Protein AF-A0A6P0I747-F1 (afdb_monomer_lite)

Radius of gyration: 26.02 Å; chains: 1; bounding box: 70×32×75 Å

Secondary structure (DSSP, 8-state):
--------------------HHHHHHHHHHTTTS-HHHHHHHTT-EEE-TTS-EEE-HHHHHHHHHHHTT----S---S--------S-----TTS-----HHHHHHTT--TT-----------

Foldseek 3Di:
DDDDDDDDDDDPDQPLDADAAPRLVVQCVVCVVDDLQVSQSSRNQWDQDPVRDTHGDSVVSVQRVCVNVVNCPDVPVPVDDPDDPPPVDFDQPPVRDTDDDPVRCVVVVHDVPDDDDDDDDDDD

Sequence (124 aa):
MAKTTTEKLNTSEQSNTPLTGKALLKKVKELSHKSKKDTAIACGYYSTTKDKQKRVNLAKFYDAVLQAKGLNLDDNNVKDGRGRAATYRACVHRNGQLVIGANYTQEMGLKPGDRSEEHRVGKE

Structure (mmCIF, N/CA/C/O backbone):
data_AF-A0A6P0I747-F1
#
_entry.id   AF-A0A6P0I747-F1
#
loop_
_atom_site.group_PDB
_atom_site.id
_atom_site.type_symbol
_atom_site.label_atom_id
_atom_site.label_alt_id
_atom_site.label_comp_id
_atom_site.label_asym_id
_atom_site.label_entity_id
_atom_site.label_seq_id
_atom_site.pdbx_PDB_ins_code
_atom_site.Cartn_x
_atom_site.Cartn_y
_atom_site.Cartn_z
_atom_site.occupancy
_atom_site.B_iso_or_equiv
_atom_site.auth_seq_id
_atom_site.auth_comp_id
_atom_site.auth_asym_id
_atom_site.auth_atom_id
_atom_site.pdbx_PDB_model_num
ATOM 1 N N . MET A 1 1 ? -45.377 -7.830 32.692 1.00 39.22 1 MET A N 1
ATOM 2 C CA . MET A 1 1 ? -44.494 -7.941 33.873 1.00 39.22 1 MET A CA 1
ATOM 3 C C . MET A 1 1 ? -43.233 -8.704 33.469 1.00 39.22 1 MET A C 1
ATOM 5 O O . MET A 1 1 ? -43.386 -9.731 32.834 1.00 39.22 1 MET A O 1
ATOM 9 N N . ALA A 1 2 ? -42.059 -8.121 33.775 1.00 36.91 2 ALA A N 1
ATOM 10 C CA . ALA A 1 2 ? -40.685 -8.666 33.905 1.00 36.91 2 ALA A CA 1
ATOM 11 C C . ALA A 1 2 ? -40.166 -9.696 32.863 1.00 36.91 2 ALA A C 1
ATOM 13 O O . ALA A 1 2 ? -40.668 -10.804 32.784 1.00 36.91 2 ALA A O 1
ATOM 14 N N . LYS A 1 3 ? -39.239 -9.328 31.958 1.00 40.97 3 LYS A N 1
ATOM 15 C CA . LYS A 1 3 ? -37.760 -9.174 32.101 1.00 40.97 3 LYS A CA 1
ATOM 16 C C . LYS A 1 3 ? -36.997 -10.507 32.173 1.00 40.97 3 LYS A C 1
ATOM 18 O O . LYS A 1 3 ? -37.287 -11.306 33.052 1.00 40.97 3 LYS A O 1
ATOM 23 N N . THR A 1 4 ? -35.983 -10.651 31.304 1.00 28.11 4 THR A N 1
ATOM 24 C CA . THR A 1 4 ? -34.584 -11.125 31.533 1.00 28.11 4 THR A CA 1
ATOM 25 C C . THR A 1 4 ? -34.047 -11.635 30.183 1.00 28.11 4 THR A C 1
ATOM 27 O O . THR A 1 4 ? -34.510 -12.640 29.663 1.00 28.11 4 THR A O 1
ATOM 30 N N . THR A 1 5 ? -33.314 -10.819 29.424 1.00 46.00 5 THR A N 1
ATOM 31 C CA . THR A 1 5 ? -31.839 -10.737 29.432 1.00 46.00 5 THR A CA 1
ATOM 32 C C . THR A 1 5 ? -31.176 -12.091 29.179 1.00 46.00 5 THR A C 1
ATOM 34 O O . THR A 1 5 ? -31.082 -12.937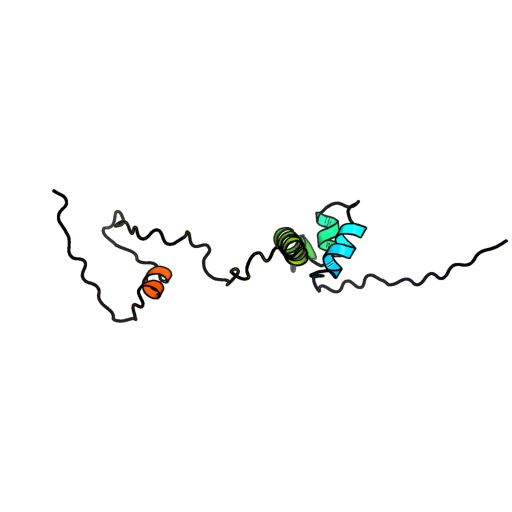 30.057 1.00 46.00 5 THR A O 1
ATOM 37 N N . THR A 1 6 ? -30.634 -12.268 27.979 1.00 43.25 6 THR A N 1
ATOM 38 C CA . THR A 1 6 ? -29.490 -13.157 27.771 1.00 43.25 6 THR A CA 1
ATOM 39 C C . THR A 1 6 ? -28.406 -12.323 27.118 1.00 43.25 6 THR A C 1
ATOM 41 O O . THR A 1 6 ? -28.351 -12.155 25.903 1.00 43.25 6 THR A O 1
ATOM 44 N N . GLU A 1 7 ? -27.573 -11.746 27.981 1.00 47.94 7 GLU A N 1
ATOM 45 C CA . GLU A 1 7 ? -26.197 -11.424 27.652 1.00 47.94 7 GLU A CA 1
ATOM 46 C C . GLU A 1 7 ? -25.503 -12.707 27.191 1.00 47.94 7 GLU A C 1
ATOM 48 O O . GLU A 1 7 ? -25.468 -13.703 27.913 1.00 47.94 7 GLU A O 1
ATOM 53 N N . LYS A 1 8 ? -24.904 -12.669 26.003 1.00 39.66 8 LYS A N 1
ATOM 54 C CA . LYS A 1 8 ? -23.662 -13.395 25.760 1.00 39.66 8 LYS A CA 1
ATOM 55 C C . LYS A 1 8 ? -22.672 -12.427 25.143 1.00 39.66 8 LYS A C 1
ATOM 57 O O . LYS A 1 8 ? -22.785 -12.032 23.984 1.00 39.66 8 LYS A O 1
ATOM 62 N N . LEU A 1 9 ? -21.733 -12.025 25.997 1.00 43.59 9 LEU A N 1
ATOM 63 C CA . LEU A 1 9 ? -20.446 -11.478 25.625 1.00 43.59 9 LEU A CA 1
ATOM 64 C C . LEU A 1 9 ? -19.833 -12.360 24.541 1.00 43.59 9 LEU A C 1
ATOM 66 O O . LEU A 1 9 ? -19.536 -13.517 24.812 1.00 43.59 9 LEU A O 1
ATOM 70 N N . ASN A 1 10 ? -19.542 -11.784 23.381 1.00 38.44 10 ASN A N 1
ATOM 71 C CA . ASN A 1 10 ? -18.432 -12.267 22.576 1.00 38.44 10 ASN A CA 1
ATOM 72 C C . ASN A 1 10 ? -17.418 -11.133 22.476 1.00 38.44 10 ASN A C 1
ATOM 74 O O . ASN A 1 10 ? -17.479 -10.265 21.603 1.00 38.44 10 ASN A O 1
ATOM 78 N N . THR A 1 11 ? -16.525 -11.146 23.465 1.00 35.38 11 THR A N 1
ATOM 79 C CA . THR A 1 11 ? -15.126 -10.736 23.398 1.00 35.38 11 THR A CA 1
ATOM 80 C C . THR A 1 11 ? -14.672 -10.595 21.951 1.00 35.38 11 THR A C 1
ATOM 82 O O . THR A 1 11 ? -14.545 -11.582 21.230 1.00 35.38 11 THR A O 1
ATOM 85 N N . SER A 1 12 ? -14.437 -9.361 21.507 1.00 43.22 12 SER A N 1
ATOM 86 C CA . SER A 1 12 ? -13.686 -9.121 20.282 1.00 43.22 12 SER A CA 1
ATOM 87 C C . SER A 1 12 ? -12.239 -9.501 20.566 1.00 43.22 12 SER A C 1
ATOM 89 O O . SER A 1 12 ? -11.410 -8.647 20.892 1.00 43.22 12 SER A O 1
ATOM 91 N N . GLU A 1 13 ? -11.967 -10.803 20.520 1.00 40.31 13 GLU A N 1
ATOM 92 C CA . GLU A 1 13 ? -10.622 -11.330 20.428 1.00 40.31 13 GLU A CA 1
ATOM 93 C C . GLU A 1 13 ? -9.942 -10.583 19.290 1.00 40.31 13 GLU A C 1
ATOM 95 O O . GLU A 1 13 ? -10.457 -10.494 18.169 1.00 40.31 13 GLU A O 1
ATOM 100 N N . GLN A 1 14 ? -8.820 -9.963 19.641 1.00 49.53 14 GLN A N 1
ATOM 101 C CA . GLN A 1 14 ? -7.927 -9.242 18.754 1.00 49.53 14 GLN A CA 1
ATOM 102 C C . GLN A 1 14 ? -7.282 -10.244 17.794 1.00 49.53 14 GLN A C 1
ATOM 104 O O . GLN A 1 14 ? -6.089 -10.524 17.850 1.00 49.53 14 GLN A O 1
ATOM 109 N N . SER A 1 15 ? -8.091 -10.824 16.918 1.00 44.38 15 SER A N 1
ATOM 110 C CA . SER A 1 15 ? -7.608 -11.534 15.758 1.00 44.38 15 SER A CA 1
ATOM 111 C C . SER A 1 15 ? -7.063 -10.461 14.825 1.00 44.38 15 SER A C 1
ATOM 113 O O . SER A 1 15 ? -7.780 -9.611 14.302 1.00 44.38 15 SER A O 1
ATOM 115 N N . ASN A 1 16 ? -5.743 -10.462 14.654 1.00 59.28 16 ASN A N 1
ATOM 116 C CA . ASN A 1 16 ? -4.998 -9.591 13.741 1.00 59.28 16 ASN A CA 1
ATOM 117 C C . ASN A 1 16 ? -5.304 -9.917 12.257 1.00 59.28 16 ASN A C 1
ATOM 119 O O . ASN A 1 16 ? -4.486 -9.701 11.366 1.00 59.28 16 ASN A O 1
ATOM 123 N N . THR A 1 17 ? -6.465 -10.523 12.004 1.00 67.62 17 THR A N 1
ATOM 124 C CA . THR A 1 17 ? -6.967 -10.936 10.706 1.00 67.62 17 THR A CA 1
ATOM 125 C C . THR A 1 17 ? -7.895 -9.838 10.194 1.00 67.62 17 THR A C 1
ATOM 127 O O . THR A 1 17 ? -8.944 -9.603 10.801 1.00 67.62 17 THR A O 1
ATOM 130 N N . PRO A 1 18 ? -7.528 -9.139 9.109 1.00 77.81 18 PRO A N 1
ATOM 131 C CA . PRO A 1 18 ? -8.361 -8.084 8.555 1.00 77.81 18 PRO A CA 1
ATOM 132 C C . PRO A 1 18 ? -9.701 -8.661 8.088 1.00 77.81 18 PRO A C 1
ATOM 134 O O . PRO A 1 18 ? -9.741 -9.644 7.347 1.00 77.81 18 PRO A O 1
ATOM 137 N N . LEU A 1 19 ? -10.802 -8.048 8.524 1.00 82.81 19 LEU A N 1
ATOM 138 C CA . LEU A 1 19 ? -12.144 -8.400 8.057 1.00 82.81 19 LEU A CA 1
ATOM 139 C C . LEU A 1 19 ? -12.300 -7.946 6.606 1.00 82.81 19 LEU A C 1
ATOM 141 O O . LEU A 1 19 ? -12.077 -6.779 6.319 1.00 82.81 19 LEU A O 1
ATOM 145 N N . THR A 1 20 ? -12.745 -8.821 5.708 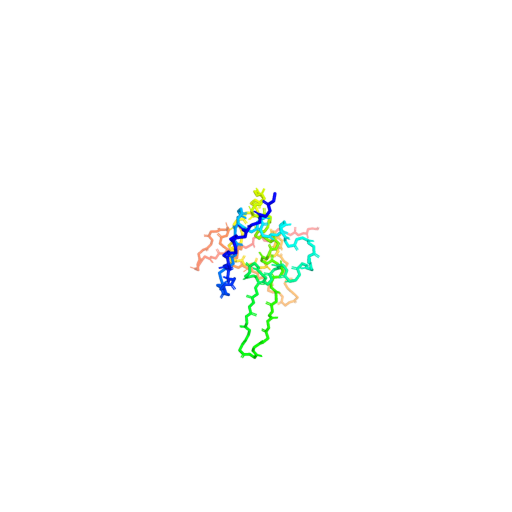1.00 82.56 20 THR A N 1
ATOM 146 C CA . THR A 1 20 ? -12.941 -8.496 4.285 1.00 82.56 20 THR A CA 1
ATOM 147 C C . THR A 1 20 ? -14.384 -8.738 3.836 1.00 82.56 20 THR A C 1
ATOM 149 O O . THR A 1 20 ? -15.194 -9.360 4.535 1.00 82.56 20 THR A O 1
ATOM 152 N N . GLY A 1 21 ? -14.747 -8.195 2.671 1.00 84.06 21 GLY A N 1
ATOM 153 C CA . GLY A 1 21 ? -16.045 -8.440 2.042 1.00 84.0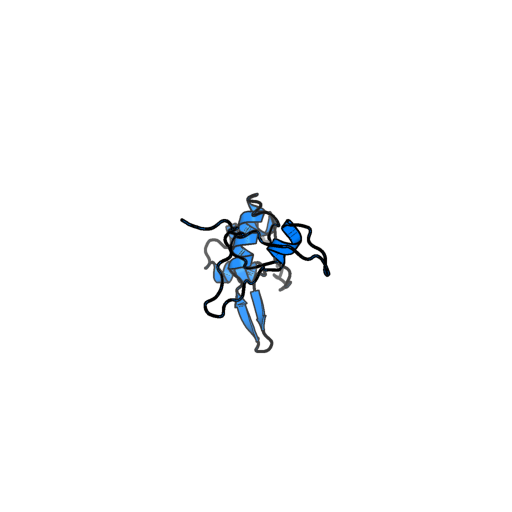6 21 GLY A CA 1
ATOM 154 C C . GLY A 1 21 ? -17.246 -7.987 2.885 1.00 84.06 21 GLY A C 1
ATOM 155 O O . GLY A 1 21 ? -17.246 -6.929 3.518 1.00 84.06 21 GLY A O 1
ATOM 156 N N . LYS A 1 22 ? -18.302 -8.810 2.909 1.00 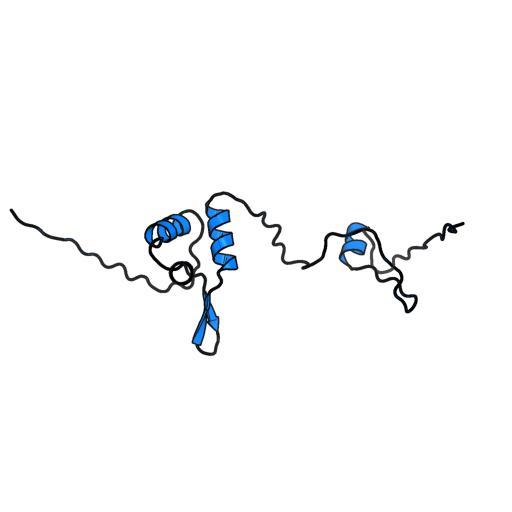81.88 22 LYS A N 1
ATOM 157 C CA . LYS A 1 22 ? -19.570 -8.491 3.596 1.00 81.88 22 LYS A CA 1
ATOM 158 C C . LYS A 1 22 ? -19.403 -8.288 5.110 1.00 81.88 22 LYS A C 1
ATOM 160 O O . LYS A 1 22 ? -20.110 -7.464 5.691 1.00 81.88 22 LYS A O 1
ATOM 165 N N . ALA A 1 23 ? -18.464 -8.999 5.742 1.00 83.94 23 ALA A N 1
ATOM 166 C CA . ALA A 1 23 ? -18.189 -8.872 7.175 1.00 83.94 23 ALA A CA 1
ATOM 167 C C . ALA A 1 23 ? -17.614 -7.489 7.524 1.00 83.94 23 ALA A C 1
ATOM 169 O O . ALA A 1 23 ? -18.022 -6.884 8.519 1.00 83.94 23 ALA A O 1
ATOM 170 N N . LEU A 1 24 ? -16.738 -6.960 6.662 1.00 86.00 24 LEU A N 1
ATOM 171 C CA . LEU A 1 24 ? -16.203 -5.606 6.785 1.00 86.00 24 LEU A CA 1
ATOM 172 C C . LEU A 1 24 ? -17.316 -4.562 6.689 1.00 86.00 24 LEU A C 1
ATOM 174 O O . LEU A 1 24 ? -17.427 -3.702 7.556 1.00 86.00 24 LEU A O 1
ATOM 178 N N . LEU A 1 25 ? -18.185 -4.659 5.679 1.00 84.56 25 LEU A N 1
ATOM 179 C CA . LEU A 1 25 ? -19.274 -3.694 5.487 1.00 84.56 25 LEU A CA 1
ATOM 180 C C . LEU A 1 25 ? -20.245 -3.656 6.667 1.00 84.56 25 LEU A C 1
ATOM 182 O O . LEU A 1 25 ? -20.670 -2.571 7.067 1.00 84.56 25 LEU A O 1
ATOM 186 N N . LYS A 1 26 ? -20.568 -4.819 7.245 1.00 87.25 26 LYS A N 1
ATOM 187 C CA . LYS A 1 26 ? -21.433 -4.908 8.426 1.00 87.25 26 LYS A CA 1
ATOM 188 C C . LYS A 1 26 ? -20.812 -4.169 9.615 1.00 87.25 26 LYS A C 1
ATOM 190 O O . LYS A 1 26 ? -21.440 -3.259 10.152 1.00 87.25 26 LYS A O 1
ATOM 195 N N . LYS A 1 27 ? -19.546 -4.462 9.930 1.00 84.12 27 LYS A N 1
ATOM 196 C CA . LYS A 1 27 ? -18.803 -3.793 11.009 1.00 84.12 27 LYS A CA 1
ATOM 197 C C . LYS A 1 27 ? -18.612 -2.297 10.776 1.00 84.12 27 LYS A C 1
ATOM 199 O O . LYS A 1 27 ? -18.752 -1.520 11.712 1.00 84.12 27 LYS A O 1
ATOM 204 N N . VAL A 1 28 ? -18.315 -1.874 9.548 1.00 85.38 28 VAL A N 1
ATOM 205 C CA . VAL A 1 28 ? -18.165 -0.449 9.203 1.00 85.38 28 VAL A CA 1
ATOM 206 C C . VAL A 1 28 ? -19.486 0.297 9.368 1.00 85.38 28 VAL A C 1
ATOM 208 O O . VAL A 1 28 ? -19.485 1.433 9.834 1.00 85.38 28 VAL A O 1
ATOM 211 N N . LYS A 1 29 ? -20.613 -0.339 9.030 1.00 85.00 29 LYS A N 1
ATOM 212 C CA . LYS A 1 29 ? -21.947 0.234 9.235 1.00 85.00 29 LYS A CA 1
ATOM 213 C C . LYS A 1 29 ? -22.312 0.309 10.719 1.00 85.00 29 LYS A C 1
ATOM 215 O O . LYS A 1 29 ? -22.876 1.309 11.141 1.00 85.00 29 LYS A O 1
ATOM 220 N N . GLU A 1 30 ? -21.950 -0.697 11.514 1.00 85.25 30 GLU A N 1
ATOM 221 C CA . GLU A 1 30 ? -22.119 -0.661 12.974 1.00 85.25 30 GLU A CA 1
ATOM 222 C C . GLU A 1 30 ? -21.250 0.424 13.622 1.00 85.25 30 GLU A C 1
ATOM 224 O O . GLU A 1 30 ? -21.705 1.112 14.529 1.00 85.25 30 GLU A O 1
ATOM 229 N N . LEU A 1 31 ? -20.021 0.618 13.139 1.00 83.31 31 LEU A N 1
ATOM 230 C CA . LEU A 1 31 ? -19.032 1.550 13.690 1.00 83.31 31 LEU A CA 1
ATOM 231 C C . LEU A 1 31 ? -19.008 2.918 12.988 1.00 83.31 31 LEU A C 1
ATOM 233 O O . LEU A 1 31 ? -18.105 3.712 13.243 1.00 83.31 31 LEU A O 1
ATOM 237 N N . SER A 1 32 ? -20.001 3.242 12.154 1.00 78.00 32 SER A N 1
ATOM 238 C CA . SER A 1 32 ? -20.039 4.498 11.385 1.00 78.00 32 SER A CA 1
ATOM 239 C C . SER A 1 32 ? -20.137 5.759 12.251 1.00 78.00 32 SER A C 1
ATOM 241 O O . SER A 1 32 ? -19.902 6.861 11.768 1.00 78.00 32 SER A O 1
ATOM 243 N N . HIS A 1 33 ? -20.496 5.597 13.525 1.00 81.56 33 HIS A N 1
ATOM 244 C CA . HIS A 1 33 ? -20.533 6.648 14.539 1.00 81.56 33 HIS A CA 1
ATOM 245 C C . HIS A 1 33 ? -19.142 6.981 15.113 1.00 81.56 33 HIS A C 1
ATOM 247 O O . HIS A 1 33 ? -18.984 8.003 15.777 1.00 81.56 33 HIS A O 1
ATOM 253 N N . LYS A 1 34 ? -18.131 6.129 14.887 1.00 83.06 34 LYS A N 1
ATOM 254 C CA . LYS A 1 34 ? -16.751 6.341 15.346 1.00 83.06 34 LYS A CA 1
ATOM 255 C C . LYS A 1 34 ? -15.885 6.950 14.250 1.00 83.06 34 LYS A C 1
ATOM 257 O O . LYS A 1 34 ? -16.214 6.949 13.066 1.00 83.06 34 LYS A O 1
ATOM 262 N N . SER A 1 35 ? -14.711 7.430 14.653 1.00 83.12 35 SER A N 1
ATOM 263 C CA . SER A 1 35 ? -13.705 7.900 13.708 1.00 83.12 35 SER A CA 1
ATOM 264 C C . SER A 1 35 ? -13.267 6.779 12.760 1.00 83.12 35 SER A C 1
ATOM 266 O O . SER A 1 35 ? -13.201 5.597 13.118 1.00 83.12 35 SER A O 1
ATOM 268 N N . LYS A 1 36 ? -12.912 7.157 11.529 1.00 81.38 36 LYS A N 1
ATOM 269 C CA . LYS A 1 36 ? -12.463 6.219 10.486 1.00 81.38 36 LYS A CA 1
ATOM 270 C C . LYS A 1 36 ? -11.229 5.424 10.933 1.00 81.38 36 LYS A C 1
ATOM 272 O O . LYS A 1 36 ? -11.087 4.258 10.581 1.00 81.38 36 LYS A O 1
ATOM 277 N N . LYS A 1 37 ? -10.362 6.040 11.751 1.00 83.06 37 LYS A N 1
ATOM 278 C CA . LYS A 1 37 ? -9.168 5.398 12.326 1.00 83.06 37 LYS A CA 1
ATOM 279 C C . LYS A 1 37 ? -9.533 4.274 13.298 1.00 83.06 37 LYS A C 1
ATOM 281 O O . LYS A 1 37 ? -9.017 3.172 13.151 1.00 83.06 37 LYS A O 1
ATOM 286 N N . ASP A 1 38 ? -10.442 4.524 14.238 1.00 84.06 38 ASP A N 1
ATOM 287 C CA . ASP A 1 38 ? -10.912 3.516 15.196 1.00 84.06 38 ASP A CA 1
ATOM 288 C C . ASP A 1 38 ? -11.629 2.359 14.510 1.00 84.06 38 ASP A C 1
ATOM 290 O O . ASP A 1 38 ? -11.405 1.197 14.845 1.00 84.06 38 ASP A O 1
ATOM 294 N N . THR A 1 39 ? -12.443 2.669 13.500 1.00 85.00 39 THR A N 1
ATOM 295 C CA . THR A 1 39 ? -13.127 1.651 12.697 1.00 85.00 39 THR A CA 1
ATOM 296 C C . THR A 1 39 ? -12.122 0.751 11.980 1.00 85.00 39 THR A C 1
ATOM 298 O O . THR A 1 39 ? -12.250 -0.470 12.035 1.00 85.00 39 THR A O 1
ATOM 301 N N . ALA A 1 40 ? -11.080 1.327 11.371 1.00 85.94 40 ALA A N 1
ATOM 302 C CA . ALA A 1 40 ? -10.019 0.565 10.718 1.00 85.94 40 ALA A CA 1
ATOM 303 C C . ALA A 1 40 ? -9.258 -0.337 11.708 1.00 85.94 40 ALA A C 1
ATOM 305 O O . ALA A 1 40 ? -9.025 -1.508 11.407 1.00 85.94 40 ALA A O 1
ATOM 306 N N . ILE A 1 41 ? -8.938 0.160 12.910 1.00 85.06 41 ILE A N 1
ATOM 307 C CA . ILE A 1 41 ? -8.307 -0.645 13.971 1.00 85.06 41 ILE A CA 1
ATOM 308 C C . ILE A 1 41 ? -9.221 -1.807 14.384 1.00 85.06 41 ILE A C 1
ATOM 310 O O . ILE A 1 41 ? -8.771 -2.949 14.442 1.00 85.06 41 ILE A O 1
ATOM 314 N N . ALA A 1 42 ? -10.510 -1.539 14.611 1.00 83.19 42 ALA A N 1
ATOM 315 C CA . ALA A 1 42 ? -11.503 -2.545 14.995 1.00 83.19 42 ALA A CA 1
ATOM 316 C C . ALA A 1 42 ? -11.787 -3.589 13.898 1.00 83.19 42 ALA A C 1
ATOM 318 O O . ALA A 1 42 ? -12.302 -4.669 14.194 1.00 83.19 42 ALA A O 1
ATOM 319 N N . CYS A 1 43 ? -11.463 -3.264 12.643 1.00 85.00 43 CYS A N 1
ATOM 320 C CA . CYS A 1 43 ? -11.563 -4.163 11.496 1.00 85.00 43 CYS A CA 1
ATOM 321 C C . CYS A 1 43 ? -10.252 -4.912 11.186 1.00 85.00 43 CYS A C 1
ATOM 323 O O . CYS A 1 43 ? -10.215 -5.661 10.214 1.00 85.00 43 CYS A O 1
ATOM 325 N N . GLY A 1 44 ? -9.190 -4.721 11.981 1.00 85.56 44 GLY A N 1
ATOM 326 C CA . GLY A 1 44 ? -7.902 -5.405 11.799 1.00 85.56 44 GLY A CA 1
ATOM 327 C C . GLY A 1 44 ? -6.942 -4.727 10.811 1.00 85.56 44 GLY A C 1
ATOM 328 O O . GLY A 1 44 ? -5.935 -5.314 10.431 1.00 85.56 44 GLY A O 1
ATOM 329 N N . TYR A 1 45 ? -7.204 -3.480 10.400 1.00 87.19 45 TYR A N 1
ATOM 330 C CA . TYR A 1 45 ? -6.353 -2.707 9.480 1.00 87.19 45 TYR A CA 1
ATOM 331 C C . TYR A 1 45 ? -5.328 -1.850 10.224 1.00 87.19 45 TYR A C 1
ATOM 333 O O . TYR A 1 45 ? -5.226 -0.632 10.037 1.00 87.19 45 TYR A O 1
ATOM 341 N N . TYR A 1 46 ? -4.547 -2.487 11.087 1.00 86.19 46 TYR A N 1
ATOM 342 C CA . TYR A 1 46 ? -3.423 -1.853 11.759 1.00 86.19 46 TYR A CA 1
ATOM 343 C C . TYR A 1 46 ? -2.208 -2.773 11.737 1.00 86.19 46 TYR A C 1
ATOM 345 O O . TYR A 1 46 ? -2.301 -3.977 11.532 1.00 86.19 46 TYR A O 1
ATOM 353 N N . SER A 1 47 ? -1.035 -2.189 11.914 1.00 81.62 47 SER A N 1
ATOM 354 C CA . SER A 1 47 ? 0.209 -2.928 12.057 1.00 81.62 47 SER A CA 1
ATOM 355 C C . SER A 1 47 ? 0.893 -2.466 13.330 1.00 81.62 47 SER A C 1
ATOM 357 O O . SER A 1 47 ? 1.026 -1.265 13.579 1.00 81.62 47 SER A O 1
ATOM 359 N N . THR A 1 48 ? 1.297 -3.428 14.151 1.00 82.00 48 THR A N 1
ATOM 360 C CA . THR A 1 48 ? 2.061 -3.169 15.369 1.00 82.00 48 THR A CA 1
ATOM 361 C C . THR A 1 48 ? 3.540 -3.235 15.019 1.00 82.00 48 THR A C 1
ATOM 363 O O . THR A 1 48 ? 4.026 -4.264 14.554 1.00 82.00 48 THR A O 1
ATOM 366 N N . THR A 1 49 ? 4.254 -2.128 15.207 1.00 80.00 49 THR A N 1
ATOM 367 C CA . THR A 1 49 ? 5.716 -2.090 15.054 1.00 80.00 49 THR A CA 1
ATOM 368 C C . THR A 1 49 ? 6.389 -2.685 16.303 1.00 80.00 49 THR A C 1
ATOM 370 O O . THR A 1 49 ? 5.757 -2.771 17.357 1.00 80.00 49 THR A O 1
ATOM 373 N N . LYS A 1 50 ? 7.672 -3.065 16.215 1.00 80.88 50 LYS A N 1
ATOM 374 C CA . LYS A 1 50 ? 8.458 -3.596 17.352 1.00 80.88 50 LYS A CA 1
ATOM 375 C C . LYS A 1 50 ? 8.434 -2.672 18.585 1.00 80.88 50 LYS A C 1
ATOM 377 O O . LYS A 1 50 ? 8.358 -3.159 19.705 1.00 80.88 50 LYS A O 1
ATOM 382 N N . ASP A 1 51 ? 8.347 -1.359 18.377 1.00 80.88 51 ASP A N 1
ATOM 383 C CA . ASP A 1 51 ? 8.196 -0.323 19.414 1.00 80.88 51 ASP A CA 1
ATOM 384 C C . ASP A 1 51 ? 6.781 -0.213 20.019 1.00 80.88 51 ASP A C 1
ATOM 386 O O . ASP A 1 51 ? 6.428 0.809 20.604 1.00 80.88 51 ASP A O 1
ATOM 390 N N . LYS A 1 52 ? 5.910 -1.215 19.830 1.00 78.56 52 LYS A N 1
ATOM 391 C CA . LYS A 1 52 ? 4.499 -1.228 20.282 1.00 78.56 52 LYS A CA 1
ATOM 392 C C . LYS A 1 52 ? 3.627 -0.086 19.733 1.00 78.56 52 LYS A C 1
ATOM 394 O O . LYS A 1 52 ? 2.480 0.077 20.151 1.00 78.56 52 LYS A O 1
ATOM 399 N N . GLN A 1 53 ? 4.114 0.675 18.754 1.00 80.06 53 GLN A N 1
ATOM 400 C CA . GLN A 1 53 ? 3.327 1.701 18.074 1.00 80.06 53 GLN A CA 1
ATOM 401 C C . GLN A 1 53 ? 2.334 1.062 17.094 1.00 80.06 53 GLN A C 1
ATOM 403 O O . GLN A 1 53 ? 2.725 0.303 16.201 1.00 80.06 53 GLN A O 1
ATOM 408 N N . LYS A 1 54 ? 1.047 1.400 17.242 1.00 80.75 54 LYS A N 1
ATOM 409 C CA . LYS A 1 54 ? -0.026 0.983 16.329 1.00 80.75 54 LYS A CA 1
ATOM 410 C C . LYS A 1 54 ? -0.099 1.948 15.148 1.00 80.75 54 LYS A C 1
ATOM 412 O O . LYS A 1 54 ? -0.533 3.090 15.299 1.00 80.75 54 LYS A O 1
ATOM 417 N N . ARG A 1 55 ? 0.3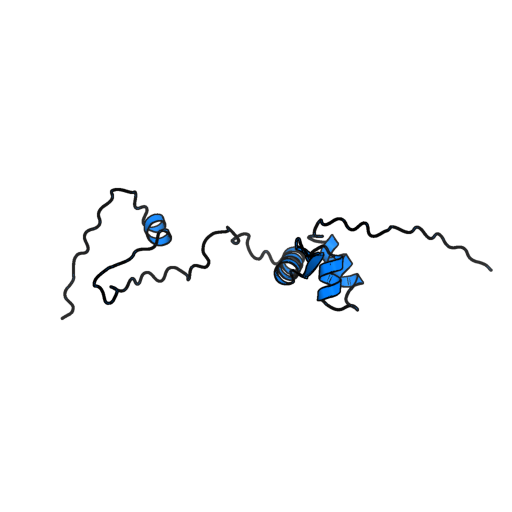01 1.491 13.962 1.00 83.12 55 ARG A N 1
ATOM 418 C CA . ARG A 1 55 ? 0.128 2.234 12.707 1.00 83.12 55 ARG A CA 1
ATOM 419 C C . ARG A 1 55 ? -1.138 1.761 12.009 1.00 83.12 55 ARG A C 1
ATOM 421 O O . ARG A 1 55 ? -1.236 0.602 11.621 1.00 83.12 55 ARG A O 1
ATOM 428 N N . VAL A 1 56 ? -2.111 2.653 11.853 1.00 86.88 56 VAL A N 1
ATOM 429 C CA . VAL A 1 56 ? -3.352 2.357 11.124 1.00 86.88 56 VAL A CA 1
ATOM 430 C C . VAL A 1 56 ? -3.079 2.404 9.629 1.00 86.88 56 VAL A C 1
ATOM 432 O O . VAL A 1 56 ? -2.549 3.397 9.130 1.00 86.88 56 VAL A O 1
ATOM 435 N N . ASN A 1 57 ? -3.475 1.363 8.902 1.00 84.50 57 ASN A N 1
ATOM 436 C CA . ASN A 1 57 ? -3.374 1.336 7.450 1.00 84.50 57 ASN A CA 1
ATOM 437 C C . ASN A 1 57 ? -4.730 1.689 6.826 1.00 84.50 57 ASN A C 1
ATOM 439 O O . ASN A 1 57 ? -5.522 0.820 6.465 1.00 84.50 57 ASN A O 1
ATOM 443 N N . LEU A 1 58 ? -4.992 2.994 6.712 1.00 83.75 58 LEU A N 1
ATOM 444 C CA . LEU A 1 58 ? -6.224 3.506 6.106 1.00 83.75 58 LEU A CA 1
ATOM 445 C C . LEU A 1 58 ? -6.336 3.146 4.620 1.00 83.75 58 LEU A C 1
ATOM 447 O O . LEU A 1 58 ? -7.441 2.904 4.151 1.00 83.75 58 LEU A O 1
ATOM 451 N N . ALA A 1 59 ? -5.215 3.076 3.895 1.00 83.25 59 ALA A N 1
ATOM 452 C CA . ALA A 1 59 ? -5.214 2.723 2.477 1.00 83.25 59 ALA A CA 1
ATOM 453 C C . ALA A 1 59 ? -5.789 1.316 2.258 1.00 83.25 59 ALA A C 1
ATOM 455 O O . ALA A 1 59 ? -6.764 1.170 1.528 1.00 83.25 59 ALA A O 1
ATOM 456 N N . LYS A 1 60 ? -5.272 0.308 2.978 1.00 82.88 60 LYS A N 1
ATOM 457 C CA . LYS A 1 60 ? -5.806 -1.064 2.916 1.00 82.88 60 LYS A CA 1
ATOM 458 C C . LYS A 1 60 ? -7.257 -1.167 3.383 1.00 82.88 60 LYS A C 1
ATOM 460 O O . LYS A 1 60 ? -8.001 -1.994 2.869 1.00 82.88 60 LYS A O 1
ATOM 465 N N . PHE A 1 61 ? -7.651 -0.355 4.364 1.00 86.56 61 PHE A N 1
ATOM 466 C CA . PHE A 1 61 ? -9.032 -0.332 4.840 1.00 86.56 61 PHE A CA 1
ATOM 467 C C . PHE A 1 61 ? -9.993 0.157 3.752 1.00 86.56 61 PHE A C 1
ATOM 469 O O . PHE A 1 61 ? -10.994 -0.503 3.489 1.00 86.56 61 PHE A O 1
ATOM 476 N N . TYR A 1 62 ? -9.696 1.286 3.102 1.00 85.19 62 TYR A N 1
ATOM 477 C CA . TYR A 1 62 ? -10.556 1.800 2.035 1.00 85.19 62 TYR A CA 1
ATOM 478 C C . TYR A 1 62 ? -10.604 0.854 0.844 1.00 85.19 62 TYR A C 1
ATOM 480 O O . TYR A 1 62 ? -11.696 0.574 0.364 1.00 85.19 62 TYR A O 1
ATOM 488 N N . ASP A 1 63 ? -9.454 0.328 0.431 1.00 83.56 63 ASP A N 1
ATOM 489 C CA . ASP A 1 63 ? -9.349 -0.648 -0.652 1.00 83.56 63 ASP A CA 1
ATOM 490 C C . ASP A 1 63 ? -10.282 -1.846 -0.413 1.00 83.56 63 ASP A C 1
ATOM 492 O O . ASP A 1 63 ? -11.170 -2.134 -1.212 1.00 83.56 63 ASP A O 1
ATOM 496 N N . ALA A 1 64 ? -10.228 -2.433 0.785 1.00 84.56 64 ALA A N 1
ATOM 497 C CA . ALA A 1 64 ? -11.107 -3.537 1.145 1.00 84.56 64 ALA A CA 1
ATOM 498 C C . ALA A 1 64 ? -12.592 -3.152 1.261 1.00 84.56 64 ALA A C 1
ATOM 500 O O . ALA A 1 64 ? -13.459 -3.978 0.975 1.00 84.56 64 ALA A O 1
ATOM 501 N N . VAL A 1 65 ? -12.921 -1.919 1.672 1.00 85.31 65 VAL A N 1
ATOM 502 C CA . VAL A 1 65 ? -14.311 -1.424 1.669 1.00 85.31 65 VAL A CA 1
ATOM 503 C C . VAL A 1 65 ? -14.825 -1.262 0.238 1.00 85.31 65 VAL A C 1
ATOM 505 O O . VAL A 1 65 ? -15.988 -1.575 -0.021 1.00 85.31 65 VAL A O 1
ATOM 508 N N . LEU A 1 66 ? -13.991 -0.774 -0.682 1.00 83.69 66 LEU A N 1
ATOM 509 C CA . LEU A 1 66 ? -14.330 -0.646 -2.099 1.00 83.69 66 LEU A CA 1
ATOM 510 C C . LEU A 1 66 ? -14.517 -2.034 -2.725 1.00 83.69 66 LEU A C 1
ATOM 512 O O . LEU A 1 66 ? -15.582 -2.301 -3.286 1.00 83.69 66 LEU A O 1
ATOM 516 N N . GLN A 1 67 ? -13.570 -2.943 -2.498 1.00 81.69 67 GLN A N 1
ATOM 517 C CA . GLN A 1 67 ? -13.640 -4.330 -2.955 1.00 81.69 67 GLN A CA 1
ATOM 518 C C . GLN A 1 67 ? -14.886 -5.043 -2.410 1.00 81.69 67 GLN A C 1
ATOM 520 O O . GLN A 1 67 ? -15.614 -5.706 -3.147 1.00 81.69 67 GLN A O 1
ATOM 525 N N . ALA A 1 68 ? -15.219 -4.832 -1.133 1.00 84.94 68 ALA A N 1
ATOM 526 C CA . ALA A 1 68 ? -16.428 -5.385 -0.529 1.00 84.94 68 ALA A CA 1
ATOM 527 C C . ALA A 1 68 ? -17.732 -4.843 -1.136 1.00 84.94 68 ALA A C 1
ATOM 529 O O . ALA A 1 68 ? -18.748 -5.541 -1.112 1.00 84.94 68 ALA A O 1
ATOM 530 N N . LYS A 1 69 ? -17.724 -3.614 -1.668 1.00 80.75 69 LYS A N 1
ATOM 531 C CA . LYS A 1 69 ? -18.860 -3.024 -2.397 1.00 80.75 69 LYS A CA 1
ATOM 532 C C . LYS A 1 69 ? -18.977 -3.533 -3.838 1.00 80.75 69 LYS A C 1
ATOM 534 O O . LYS A 1 69 ? -19.911 -3.134 -4.525 1.00 80.75 69 LYS A O 1
ATOM 539 N N . GLY A 1 70 ? -18.068 -4.398 -4.288 1.00 71.62 70 GLY A N 1
ATOM 540 C CA . GLY A 1 70 ? -18.032 -4.885 -5.666 1.00 71.62 70 GLY A CA 1
ATOM 541 C C . GLY A 1 70 ? -17.340 -3.926 -6.632 1.00 71.62 70 GLY A C 1
ATOM 542 O O . GLY A 1 70 ? -17.373 -4.155 -7.836 1.00 71.62 70 GLY A O 1
ATOM 543 N N . LEU A 1 71 ? -16.687 -2.875 -6.122 1.00 65.38 71 LEU A N 1
ATOM 544 C CA . LEU A 1 71 ? -15.691 -2.143 -6.892 1.00 65.38 71 LEU A CA 1
ATOM 545 C C . LEU A 1 71 ? -14.423 -2.990 -6.829 1.00 65.38 71 LEU A C 1
ATOM 547 O O . LEU A 1 71 ? -13.609 -2.814 -5.924 1.00 65.38 71 LEU A O 1
ATOM 551 N N . ASN A 1 72 ? -14.299 -3.958 -7.740 1.00 55.34 72 ASN A N 1
ATOM 552 C CA . ASN A 1 72 ? -13.003 -4.558 -8.032 1.00 55.34 72 ASN A CA 1
ATOM 553 C C . ASN A 1 72 ? -12.115 -3.419 -8.538 1.00 55.34 72 ASN A C 1
ATOM 555 O O . ASN A 1 72 ? -12.130 -3.077 -9.715 1.00 55.34 72 ASN A O 1
ATOM 559 N N . LEU A 1 73 ? -11.401 -2.769 -7.620 1.00 56.84 73 LEU A N 1
ATOM 560 C CA . LEU A 1 73 ? -10.116 -2.181 -7.945 1.00 56.84 73 LEU A CA 1
ATOM 561 C C . LEU A 1 73 ? -9.299 -3.391 -8.348 1.00 56.84 73 LEU A C 1
ATOM 563 O O . LEU A 1 73 ? -8.934 -4.180 -7.481 1.00 56.84 73 LEU A O 1
ATOM 567 N N . ASP A 1 74 ? -9.215 -3.622 -9.653 1.00 47.88 74 ASP A N 1
ATOM 568 C CA . ASP A 1 74 ? -8.599 -4.803 -10.224 1.00 47.88 74 ASP A CA 1
ATOM 569 C C . ASP A 1 74 ? -7.342 -5.183 -9.439 1.00 47.88 74 ASP A C 1
ATOM 571 O O . ASP A 1 74 ? -6.536 -4.318 -9.073 1.00 47.88 74 ASP A O 1
ATOM 575 N N . ASP A 1 75 ? -7.135 -6.486 -9.252 1.00 50.16 75 ASP A N 1
ATOM 576 C CA . ASP A 1 75 ? -5.901 -7.111 -8.764 1.00 50.16 75 ASP A CA 1
ATOM 577 C C . ASP A 1 75 ? -4.671 -6.809 -9.662 1.00 50.16 75 ASP A C 1
ATOM 579 O O . ASP A 1 75 ? -3.671 -7.516 -9.650 1.00 50.16 75 ASP A O 1
ATOM 583 N N . ASN A 1 76 ? -4.686 -5.695 -10.395 1.00 48.59 76 ASN A N 1
ATOM 584 C CA . ASN A 1 76 ? -3.531 -5.009 -10.956 1.00 48.59 76 ASN A CA 1
ATOM 585 C C . ASN A 1 76 ? -2.624 -4.398 -9.872 1.00 48.59 76 ASN A C 1
ATOM 587 O O . ASN A 1 76 ? -1.628 -3.760 -10.192 1.00 48.59 76 ASN A O 1
ATOM 591 N N . ASN A 1 77 ? -2.887 -4.668 -8.587 1.00 45.56 77 ASN A N 1
ATOM 592 C CA . ASN A 1 77 ? -1.852 -4.685 -7.552 1.00 45.56 77 ASN A CA 1
ATOM 593 C C . ASN A 1 77 ? -1.017 -5.980 -7.625 1.00 45.56 77 ASN A C 1
ATOM 595 O O . ASN A 1 77 ? -0.579 -6.525 -6.604 1.00 45.56 77 ASN A O 1
ATOM 599 N N . VAL A 1 78 ? -0.744 -6.453 -8.850 1.00 49.34 78 VAL A N 1
ATOM 600 C CA . VAL A 1 78 ? 0.562 -7.025 -9.151 1.00 49.34 78 VAL A CA 1
ATOM 601 C C . VAL A 1 78 ? 1.550 -6.039 -8.556 1.00 49.34 78 VAL A C 1
ATOM 603 O O . VAL A 1 78 ? 1.608 -4.867 -8.917 1.00 49.34 78 VAL A O 1
ATOM 606 N N . LYS A 1 79 ? 2.244 -6.515 -7.531 1.00 50.12 79 LYS A N 1
ATOM 607 C CA . LYS A 1 79 ? 3.378 -5.856 -6.913 1.00 50.12 79 LYS A CA 1
ATOM 608 C C . LYS A 1 79 ? 4.463 -5.712 -7.974 1.00 50.12 79 LYS A C 1
ATOM 610 O O . LYS A 1 79 ? 5.433 -6.456 -7.943 1.00 50.12 79 LYS A O 1
ATOM 615 N N . ASP A 1 80 ? 4.302 -4.796 -8.911 1.00 50.03 80 ASP A N 1
ATOM 616 C CA . ASP A 1 80 ? 5.362 -4.452 -9.828 1.00 50.03 80 ASP A CA 1
ATOM 617 C C . ASP A 1 80 ? 5.202 -3.010 -10.293 1.00 50.03 80 ASP A C 1
ATOM 619 O O . ASP A 1 80 ? 4.141 -2.581 -10.728 1.00 50.03 80 ASP A O 1
ATOM 623 N N . GLY A 1 81 ? 6.266 -2.239 -10.111 1.00 49.84 81 GLY A N 1
ATOM 624 C CA . GLY A 1 81 ? 6.387 -0.894 -10.648 1.00 49.84 81 GLY A CA 1
ATOM 625 C C . GLY A 1 81 ? 5.398 0.148 -10.118 1.00 49.84 81 GLY A C 1
ATOM 626 O O . GLY A 1 81 ? 4.345 0.398 -10.692 1.00 49.84 81 GLY A O 1
ATOM 627 N N . ARG A 1 82 ? 5.870 0.996 -9.196 1.00 53.03 82 ARG A N 1
ATOM 628 C CA . ARG A 1 82 ? 5.509 2.433 -9.200 1.00 53.03 82 ARG A CA 1
ATOM 629 C C . ARG A 1 82 ? 6.067 3.107 -10.470 1.00 53.03 82 ARG A C 1
ATOM 631 O O . ARG A 1 82 ? 6.821 4.076 -10.389 1.00 53.03 82 ARG A O 1
ATOM 638 N N . GLY A 1 83 ? 5.789 2.530 -11.632 1.00 54.22 83 GLY A N 1
ATOM 639 C CA . GLY A 1 83 ? 6.208 2.988 -12.939 1.00 54.22 83 GLY A CA 1
ATOM 640 C C . GLY A 1 83 ? 5.121 3.877 -13.507 1.00 54.22 83 GLY A C 1
ATOM 641 O O . GLY A 1 83 ? 3.939 3.548 -13.468 1.00 54.22 83 GLY A O 1
ATOM 642 N N . ARG A 1 84 ? 5.524 5.035 -14.028 1.00 56.91 84 ARG A N 1
ATOM 643 C CA . ARG A 1 84 ? 4.669 5.782 -14.950 1.00 56.91 84 ARG A CA 1
ATOM 644 C C . ARG A 1 84 ? 4.337 4.851 -16.117 1.00 56.91 84 ARG A C 1
ATOM 646 O O . ARG A 1 84 ? 5.202 4.072 -16.513 1.00 56.91 84 ARG A O 1
ATOM 653 N N . ALA A 1 85 ? 3.118 4.952 -16.650 1.00 58.91 85 ALA A N 1
ATOM 654 C CA . ALA A 1 85 ? 2.761 4.288 -17.899 1.00 58.91 85 ALA A CA 1
ATOM 655 C C . ALA A 1 85 ? 3.880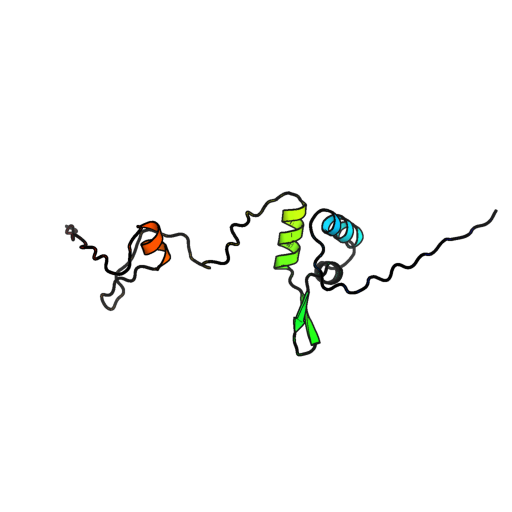 4.505 -18.924 1.00 58.91 85 ALA A C 1
ATOM 657 O O . ALA A 1 85 ? 4.453 5.600 -18.975 1.00 58.91 85 ALA A O 1
ATOM 658 N N . ALA A 1 86 ? 4.206 3.458 -19.678 1.00 54.81 86 ALA A N 1
ATOM 659 C CA . ALA A 1 86 ? 5.263 3.468 -20.669 1.00 54.81 86 ALA A CA 1
ATOM 660 C C . ALA A 1 86 ? 4.969 4.527 -21.742 1.00 54.81 86 ALA A C 1
ATOM 662 O O . ALA A 1 86 ? 4.345 4.270 -22.765 1.00 54.81 86 ALA A O 1
ATOM 663 N N . THR A 1 87 ? 5.390 5.769 -21.514 1.00 59.12 87 THR A N 1
ATOM 664 C CA . THR A 1 87 ? 5.525 6.734 -22.594 1.00 59.12 87 THR A CA 1
ATOM 665 C C . THR A 1 87 ? 6.649 6.190 -23.449 1.00 59.12 87 THR A C 1
ATOM 667 O O . THR A 1 87 ? 7.798 6.278 -23.029 1.00 59.12 87 THR A O 1
ATOM 670 N N . TYR A 1 88 ? 6.325 5.627 -24.616 1.00 65.12 88 TYR A N 1
ATOM 671 C CA . TYR A 1 88 ? 7.248 5.125 -25.650 1.00 65.12 88 TYR A CA 1
ATOM 672 C C . TYR A 1 88 ? 8.190 6.214 -26.225 1.00 65.12 88 TYR A C 1
ATOM 674 O O . TYR A 1 88 ? 8.523 6.233 -27.403 1.00 65.12 88 TYR A O 1
ATOM 682 N N . ARG A 1 89 ? 8.587 7.183 -25.400 1.00 66.06 89 ARG A N 1
ATOM 683 C CA . ARG A 1 89 ? 9.507 8.280 -25.658 1.00 66.06 89 ARG A CA 1
ATOM 684 C C . ARG A 1 89 ? 10.669 8.106 -24.690 1.00 66.06 89 ARG A C 1
ATOM 686 O O . ARG A 1 89 ? 10.543 8.402 -23.502 1.00 66.06 89 ARG A O 1
ATOM 693 N N . ALA A 1 90 ? 11.794 7.639 -25.208 1.00 68.38 90 ALA A N 1
ATOM 694 C CA . ALA A 1 90 ? 13.059 7.657 -24.498 1.00 68.38 90 ALA A CA 1
ATOM 695 C C . ALA A 1 90 ? 13.860 8.878 -24.970 1.00 68.38 90 ALA A C 1
ATOM 697 O O . ALA A 1 90 ? 13.974 9.133 -26.167 1.00 68.38 90 ALA A O 1
ATOM 698 N N . CYS A 1 91 ? 14.373 9.668 -24.029 1.00 70.38 91 CYS A N 1
ATOM 699 C CA . CYS A 1 91 ? 15.240 10.802 -24.333 1.00 70.38 91 CYS A CA 1
ATOM 700 C C . CYS A 1 91 ? 16.681 10.428 -24.002 1.00 70.38 91 CYS A C 1
ATOM 702 O O . CYS A 1 91 ? 16.946 9.862 -22.940 1.00 70.38 91 CYS A O 1
ATOM 704 N N . VAL A 1 92 ? 17.614 10.802 -24.877 1.00 79.69 92 VAL A N 1
ATOM 705 C CA . VAL A 1 92 ? 19.046 10.701 -24.588 1.00 79.69 92 VAL A CA 1
ATOM 706 C C . VAL A 1 92 ? 19.361 11.614 -23.405 1.00 79.69 92 VAL A C 1
ATOM 708 O O . VAL A 1 92 ? 18.999 12.794 -23.388 1.00 79.69 92 VAL A O 1
ATOM 711 N N . HIS A 1 93 ? 19.999 11.060 -22.381 1.00 81.81 93 HIS A N 1
ATOM 712 C CA . HIS A 1 93 ? 20.436 11.825 -21.223 1.00 81.81 93 HIS A CA 1
ATOM 713 C C . HIS A 1 93 ? 21.515 12.840 -21.631 1.00 81.81 93 HIS A C 1
ATOM 715 O O . HIS A 1 93 ? 22.196 12.690 -22.642 1.00 81.81 93 HIS A O 1
ATOM 721 N N . ARG A 1 94 ? 21.744 13.867 -20.802 1.00 82.19 94 ARG A N 1
ATOM 722 C CA . ARG A 1 94 ? 22.786 14.885 -21.059 1.00 82.19 94 ARG A CA 1
ATOM 723 C C . ARG A 1 94 ? 24.202 14.309 -21.208 1.00 82.19 94 ARG A C 1
ATOM 725 O O . ARG A 1 94 ? 25.057 14.965 -21.782 1.00 82.19 94 ARG A O 1
ATOM 732 N N . ASN A 1 95 ? 24.442 13.101 -20.701 1.00 85.06 95 ASN A N 1
ATOM 733 C CA . ASN A 1 95 ? 25.703 12.371 -20.828 1.00 85.06 95 ASN A CA 1
ATOM 734 C C . ASN A 1 95 ? 25.795 11.508 -22.106 1.00 85.06 95 ASN A C 1
ATOM 736 O O . ASN A 1 95 ? 26.742 10.740 -22.240 1.00 85.06 95 ASN A O 1
ATOM 740 N N . GLY A 1 96 ? 24.813 11.581 -23.012 1.00 82.19 96 GLY A N 1
ATOM 741 C CA . GLY A 1 96 ? 24.795 10.823 -24.265 1.00 82.19 96 GLY A CA 1
ATOM 742 C C . GLY A 1 96 ? 24.286 9.382 -24.151 1.00 82.19 96 GLY A C 1
ATOM 743 O O . GLY A 1 96 ? 24.305 8.662 -25.144 1.00 82.19 96 GLY A O 1
ATOM 744 N N . GLN A 1 97 ? 23.824 8.941 -22.976 1.00 82.50 97 GLN A N 1
ATOM 745 C CA . GLN A 1 97 ? 23.302 7.584 -22.786 1.00 82.50 97 GLN A CA 1
ATOM 746 C C . GLN A 1 97 ? 21.791 7.510 -23.039 1.00 82.50 97 GLN A C 1
ATOM 748 O O . GLN A 1 97 ? 21.037 8.398 -22.635 1.00 82.50 97 GLN A O 1
ATOM 753 N N . LEU A 1 98 ? 21.346 6.415 -23.656 1.00 80.44 98 LEU A N 1
ATOM 754 C CA . LEU A 1 98 ? 19.939 6.039 -23.777 1.00 80.44 98 LEU A CA 1
ATOM 755 C C . LEU A 1 98 ? 19.665 4.875 -22.822 1.00 80.44 98 LEU A C 1
ATOM 757 O O . LEU A 1 98 ? 20.250 3.804 -22.965 1.00 80.44 98 LEU A O 1
ATOM 761 N N . VAL A 1 99 ? 18.798 5.087 -21.832 1.00 80.50 99 VAL A N 1
ATOM 762 C CA . VAL A 1 99 ? 18.425 4.049 -20.863 1.00 80.50 99 VAL A CA 1
ATOM 763 C C . VAL A 1 99 ? 17.031 3.542 -21.197 1.00 80.50 99 VAL A C 1
ATOM 765 O O . VAL A 1 99 ? 16.062 4.299 -21.152 1.00 80.50 99 VAL A O 1
ATOM 768 N N . ILE A 1 100 ? 16.927 2.249 -21.497 1.00 79.25 100 ILE A N 1
ATOM 769 C CA . ILE A 1 100 ? 15.654 1.557 -21.692 1.00 79.25 100 ILE A CA 1
ATOM 770 C C . ILE A 1 100 ? 15.372 0.754 -20.421 1.00 79.25 100 ILE A C 1
ATOM 772 O O . ILE A 1 100 ? 16.173 -0.084 -20.011 1.00 79.25 100 ILE A O 1
ATOM 776 N N . GLY A 1 101 ? 14.255 1.049 -19.756 1.00 77.56 101 GLY A N 1
ATOM 777 C CA . GLY A 1 101 ? 13.850 0.322 -18.552 1.00 77.56 101 GLY A CA 1
ATOM 778 C C . GLY A 1 101 ? 13.414 -1.113 -18.864 1.00 77.56 101 GLY A C 1
ATOM 779 O O . GLY A 1 101 ? 12.913 -1.385 -19.952 1.00 77.56 101 GLY A O 1
ATOM 780 N N . ALA A 1 102 ? 13.533 -2.011 -17.882 1.00 76.06 102 ALA A N 1
ATOM 781 C CA . ALA A 1 102 ? 13.230 -3.438 -18.043 1.00 76.06 102 ALA A CA 1
ATOM 782 C C . ALA A 1 102 ? 11.801 -3.726 -18.546 1.00 76.06 102 ALA A C 1
ATOM 784 O O . ALA A 1 102 ? 11.594 -4.671 -19.302 1.00 76.06 102 ALA A O 1
ATOM 785 N N . ASN A 1 103 ? 10.829 -2.881 -18.183 1.00 72.00 103 ASN A N 1
ATOM 786 C CA . ASN A 1 103 ? 9.449 -3.016 -18.652 1.00 72.00 103 ASN A CA 1
ATOM 787 C C . ASN A 1 103 ? 9.358 -2.902 -20.181 1.00 72.00 103 ASN A C 1
ATOM 789 O O . ASN A 1 103 ? 8.722 -3.720 -20.831 1.00 72.00 103 ASN A O 1
ATOM 793 N N . TYR A 1 104 ? 10.088 -1.946 -20.764 1.00 74.94 104 TYR A N 1
ATOM 794 C CA . TYR A 1 104 ? 10.115 -1.737 -22.209 1.00 74.94 104 TYR A CA 1
ATOM 795 C C . TYR A 1 104 ? 10.805 -2.893 -22.935 1.00 74.94 104 TYR A C 1
ATOM 797 O O . TYR A 1 104 ? 10.328 -3.328 -23.977 1.00 74.94 104 TYR A O 1
ATOM 805 N N . THR A 1 105 ? 11.912 -3.420 -22.396 1.00 80.44 105 THR A N 1
ATOM 806 C CA . THR A 1 105 ? 12.592 -4.571 -23.014 1.00 80.44 105 THR A CA 1
ATOM 807 C C . THR A 1 105 ? 11.733 -5.833 -22.966 1.00 80.44 105 THR A C 1
ATOM 809 O O . THR A 1 105 ? 11.758 -6.611 -23.913 1.00 80.44 105 THR A O 1
ATOM 812 N N . GLN A 1 106 ? 10.942 -6.016 -21.903 1.00 78.88 106 GLN A N 1
ATOM 813 C CA . GLN A 1 106 ? 9.995 -7.129 -21.786 1.00 78.88 106 GLN A CA 1
ATOM 814 C C . GLN A 1 106 ? 8.806 -6.981 -22.743 1.00 78.88 106 GLN A C 1
ATOM 816 O O . GLN A 1 106 ? 8.482 -7.942 -23.435 1.00 78.88 106 GLN A O 1
ATOM 821 N N . GLU A 1 107 ? 8.199 -5.792 -22.837 1.00 76.75 107 GLU A N 1
ATOM 822 C CA . GLU A 1 107 ? 7.118 -5.512 -23.798 1.00 76.75 107 GLU A CA 1
ATOM 823 C C . GLU A 1 107 ? 7.581 -5.681 -25.255 1.00 76.75 107 GLU A C 1
ATOM 825 O O . GLU A 1 107 ? 6.830 -6.183 -26.087 1.00 76.75 107 GLU A O 1
ATOM 830 N N . MET A 1 108 ? 8.833 -5.323 -25.560 1.00 79.75 108 MET A N 1
ATOM 831 C CA . MET A 1 108 ? 9.447 -5.550 -26.876 1.00 79.75 108 MET A CA 1
ATOM 832 C C . MET A 1 108 ? 9.913 -7.000 -27.100 1.00 79.75 108 MET A C 1
ATOM 834 O O . MET A 1 108 ? 10.391 -7.321 -28.185 1.00 79.75 108 MET A O 1
ATOM 838 N N . GLY A 1 109 ? 9.800 -7.880 -26.099 1.00 82.12 109 GLY A N 1
ATOM 839 C CA . GLY A 1 109 ? 10.210 -9.284 -26.199 1.00 82.12 109 GLY A CA 1
ATOM 840 C C . GLY A 1 109 ? 11.722 -9.503 -26.338 1.00 82.12 109 GLY A C 1
ATOM 841 O O . GLY A 1 109 ? 12.140 -10.568 -26.795 1.00 82.12 109 GLY A O 1
ATOM 842 N N . LEU A 1 110 ? 12.536 -8.515 -25.955 1.00 81.94 110 LEU A N 1
ATOM 843 C CA . LEU A 1 110 ? 13.993 -8.559 -26.070 1.00 81.94 110 LEU A CA 1
ATOM 844 C C . LEU A 1 110 ? 14.594 -9.486 -25.013 1.00 81.94 110 LEU A C 1
ATOM 846 O O . LEU A 1 110 ? 14.230 -9.440 -23.832 1.00 81.94 110 LEU A O 1
ATOM 850 N N . LYS A 1 111 ? 15.557 -10.307 -25.426 1.00 84.38 111 LYS A N 1
ATOM 851 C CA . LYS A 1 111 ? 16.286 -11.231 -24.556 1.00 84.38 111 LYS A CA 1
ATOM 852 C C . LYS A 1 111 ? 17.695 -10.705 -24.272 1.00 84.38 111 LYS A C 1
ATOM 854 O O . LYS A 1 111 ? 18.263 -9.962 -25.071 1.00 84.38 111 LYS A O 1
ATOM 859 N N . PRO A 1 112 ? 18.311 -11.096 -23.143 1.00 81.75 112 PRO A N 1
ATOM 860 C CA . PRO A 1 112 ? 19.716 -10.796 -22.895 1.00 81.75 112 PRO A CA 1
ATOM 861 C C . PRO A 1 112 ? 20.590 -11.302 -24.051 1.00 81.75 112 PRO A C 1
ATOM 863 O O . PRO A 1 112 ? 20.568 -12.488 -24.370 1.00 81.75 112 PRO A O 1
ATOM 866 N N . GLY A 1 113 ? 21.349 -10.397 -24.671 1.00 84.75 113 GLY A N 1
ATOM 867 C CA . GLY A 1 113 ? 22.164 -10.685 -25.856 1.00 84.75 113 GLY A CA 1
ATOM 868 C C . GLY A 1 113 ? 21.586 -10.148 -27.168 1.00 84.75 113 GLY A C 1
ATOM 869 O O . GLY A 1 113 ? 22.338 -10.031 -28.138 1.00 84.75 113 GLY A O 1
ATOM 870 N N . ASP A 1 114 ? 20.310 -9.750 -27.194 1.00 82.50 114 ASP A N 1
ATOM 871 C CA . ASP A 1 114 ? 19.749 -9.027 -28.333 1.00 82.50 114 ASP A CA 1
ATOM 872 C C . ASP A 1 114 ? 20.397 -7.646 -28.468 1.00 82.50 114 ASP A C 1
ATOM 874 O O . ASP A 1 114 ? 20.616 -6.921 -27.492 1.00 82.50 114 ASP A O 1
ATOM 878 N N . ARG A 1 115 ? 20.718 -7.286 -29.712 1.00 79.44 115 ARG A N 1
ATOM 879 C CA . ARG A 1 115 ? 21.242 -5.973 -30.089 1.00 79.44 115 ARG A CA 1
ATOM 880 C C . ARG A 1 115 ? 20.248 -5.315 -31.029 1.00 79.44 115 ARG A C 1
ATOM 882 O O . ARG A 1 115 ? 19.838 -5.924 -32.011 1.00 79.44 115 ARG A O 1
ATOM 889 N N . SER A 1 116 ? 19.898 -4.070 -30.736 1.00 72.62 116 SER A N 1
ATOM 890 C CA . SER A 1 116 ? 19.060 -3.244 -31.601 1.00 72.62 116 SER A CA 1
ATOM 891 C C . SER A 1 116 ? 19.912 -2.135 -32.203 1.00 72.62 116 SER A C 1
ATOM 893 O O . SER A 1 116 ? 20.640 -1.452 -31.483 1.00 72.62 116 SER A O 1
ATOM 895 N N . GLU A 1 117 ? 19.830 -1.965 -33.519 1.00 76.88 117 GLU A N 1
ATOM 896 C CA . GLU A 1 117 ? 20.406 -0.821 -34.218 1.00 76.88 117 GLU A CA 1
ATOM 897 C C . GLU A 1 117 ? 19.324 0.244 -34.414 1.00 76.88 117 GLU A C 1
ATOM 899 O O . GLU A 1 117 ? 18.240 -0.035 -34.925 1.00 76.88 117 GLU A O 1
ATOM 904 N N . GLU A 1 118 ? 19.588 1.470 -33.965 1.00 73.38 118 GLU A N 1
ATOM 905 C CA . GLU A 1 118 ? 18.695 2.598 -34.216 1.00 73.38 118 GLU A CA 1
ATOM 906 C C . GLU A 1 118 ? 19.139 3.305 -35.497 1.00 73.38 118 GLU A C 1
ATOM 908 O O . GLU A 1 118 ? 20.216 3.905 -35.557 1.00 73.38 118 GLU A O 1
ATOM 913 N N . HIS A 1 119 ? 18.301 3.247 -36.531 1.00 75.25 119 HIS A N 1
ATOM 914 C CA . HIS A 1 119 ? 18.534 3.993 -37.759 1.00 75.25 119 HIS A CA 1
ATOM 915 C C . HIS A 1 119 ? 18.183 5.467 -37.525 1.00 75.25 119 HIS A C 1
ATOM 917 O O . HIS A 1 119 ? 17.019 5.829 -37.342 1.00 75.25 119 HIS A O 1
ATOM 923 N N . ARG A 1 120 ? 19.199 6.336 -37.518 1.00 70.94 120 ARG A N 1
ATOM 924 C CA . ARG A 1 120 ? 19.008 7.777 -37.326 1.00 70.94 120 ARG A CA 1
ATOM 925 C C . ARG A 1 120 ? 18.428 8.397 -38.593 1.00 70.94 120 ARG A C 1
ATOM 927 O O . ARG A 1 120 ? 19.165 8.709 -39.523 1.00 70.94 120 ARG A O 1
ATOM 934 N N . VAL A 1 121 ? 17.120 8.627 -38.606 1.00 74.25 121 VAL A N 1
ATOM 935 C CA . VAL A 1 121 ? 16.500 9.501 -39.606 1.00 74.25 121 VAL A CA 1
ATOM 936 C C . VAL A 1 121 ? 16.848 10.939 -39.223 1.00 74.25 121 VAL A C 1
ATOM 938 O O . VAL A 1 121 ? 16.493 11.402 -38.138 1.00 74.25 121 VAL A O 1
ATOM 941 N N . GLY A 1 122 ? 17.633 11.611 -40.068 1.00 61.09 122 GLY A N 1
ATOM 942 C CA . GLY A 1 122 ? 18.028 13.000 -39.851 1.00 61.09 122 GLY A CA 1
ATOM 943 C C . GLY A 1 122 ? 16.797 13.885 -39.669 1.00 61.09 122 GLY A C 1
ATOM 944 O O . GLY A 1 122 ? 15.845 13.793 -40.439 1.00 61.09 122 GLY A O 1
ATOM 945 N N . LYS A 1 123 ? 16.804 14.722 -38.629 1.00 59.97 123 LYS A N 1
ATOM 946 C CA . LYS A 1 123 ? 15.915 15.881 -38.589 1.00 59.97 123 LYS A CA 1
ATOM 947 C C . LYS A 1 123 ? 16.547 16.948 -39.471 1.00 59.97 123 LYS A C 1
ATOM 949 O O . LYS A 1 123 ? 17.605 17.456 -39.105 1.00 59.97 123 LYS A O 1
ATOM 954 N N . GLU A 1 124 ? 15.926 17.199 -40.615 1.00 49.53 124 GLU A N 1
ATOM 955 C CA . GLU A 1 124 ? 16.153 18.404 -41.418 1.00 49.53 124 GLU A CA 1
ATOM 956 C C . GLU A 1 124 ? 15.573 19.633 -40.706 1.00 49.53 124 GLU A C 1
ATOM 958 O O . GLU A 1 124 ? 14.501 19.492 -40.062 1.00 49.53 124 GLU A O 1
#

pLDDT: mean 71.52, std 15.81, range [28.11, 87.25]